Protein AF-A0A084WBH0-F1 (afdb_monomer_lite)

InterPro domains:
  IPR001245 Serine-threonine/tyrosine-protein kinase, catalytic domain [PF07714] (9-59)
  IPR011009 Protein kinase-like domain superfamily [SSF56112] (11-59)

Radius of gyration: 14.11 Å; chains: 1; bounding box: 35×27×33 Å

Secondary structure (DSSP, 8-state):
-EEEESS-SS-SEEEE-----S-TT-HHHHHHHHHHHHHHHHH---TTS--------TT--S-TT--

Foldseek 3Di:
DDWDAPLDPVDRIDDDDDDDDPDPPDVVVVLVVVVVVVVLVVVADDPPDPHDSDDDCPPPDDDPPSD

Sequence (67 aa):
MAQAEGISNVEPSTTVAVKIMRNRGNESAAKAMISELKMIILVGQHLNIVNLIGAVTENIQNSKDIM

Organism: Anopheles sinensis (NCBI:txid74873)

Structure (mmCIF, N/CA/C/O backbone):
data_AF-A0A084WBH0-F1
#
_entry.id   AF-A0A084WBH0-F1
#
loop_
_atom_site.group_PDB
_atom_site.id
_atom_site.type_symbol
_atom_site.label_atom_id
_atom_site.label_alt_id
_atom_site.label_comp_id
_atom_site.label_asym_id
_atom_site.label_entity_id
_atom_site.label_seq_id
_atom_site.pdbx_PDB_ins_code
_atom_site.Cartn_x
_atom_site.Cartn_y
_atom_site.Cartn_z
_atom_site.occupancy
_atom_site.B_iso_or_equiv
_atom_site.auth_seq_id
_atom_site.auth_comp_id
_atom_site.auth_asym_id
_atom_site.auth_atom_id
_atom_site.pdbx_PDB_model_num
ATOM 1 N N . MET A 1 1 ? -16.387 -2.305 -5.628 1.00 75.19 1 MET A N 1
ATOM 2 C CA . MET A 1 1 ? -15.619 -1.712 -4.510 1.00 75.19 1 MET A CA 1
ATOM 3 C C . MET A 1 1 ? -14.799 -2.825 -3.884 1.00 75.19 1 MET A C 1
ATOM 5 O O . MET A 1 1 ? -15.254 -3.962 -3.940 1.00 75.19 1 MET A O 1
ATOM 9 N N . ALA A 1 2 ? -13.599 -2.537 -3.387 1.00 92.38 2 ALA A N 1
ATOM 10 C CA . ALA A 1 2 ? -12.798 -3.528 -2.675 1.00 92.38 2 ALA A CA 1
ATOM 11 C C . ALA A 1 2 ? -13.081 -3.421 -1.174 1.00 92.38 2 ALA A C 1
ATOM 13 O O . ALA A 1 2 ? -13.353 -2.329 -0.674 1.00 92.38 2 ALA A O 1
ATOM 14 N N . GLN A 1 3 ? -13.040 -4.556 -0.489 1.00 94.06 3 GLN A N 1
ATOM 15 C CA . GLN A 1 3 ? -13.310 -4.661 0.937 1.00 94.06 3 GLN A CA 1
ATOM 16 C C . GLN A 1 3 ? -12.100 -5.278 1.626 1.00 94.06 3 GLN A C 1
ATOM 18 O O . GLN A 1 3 ? -11.451 -6.159 1.060 1.00 94.06 3 GLN A O 1
ATOM 23 N N . ALA A 1 4 ? -11.813 -4.815 2.834 1.00 93.19 4 ALA A N 1
ATOM 24 C CA . ALA A 1 4 ? -10.830 -5.419 3.711 1.00 93.19 4 ALA A CA 1
ATOM 25 C C . ALA A 1 4 ? -11.512 -5.845 5.011 1.00 93.19 4 ALA A C 1
ATOM 27 O O . ALA A 1 4 ? -12.294 -5.089 5.582 1.00 93.19 4 ALA A O 1
ATOM 28 N N . GLU A 1 5 ? -11.249 -7.068 5.453 1.00 93.88 5 GLU A N 1
ATOM 29 C CA . GLU A 1 5 ? -11.921 -7.672 6.604 1.00 93.88 5 GLU A CA 1
ATOM 30 C C . GLU A 1 5 ? -11.020 -7.643 7.840 1.00 93.88 5 GLU A C 1
ATOM 32 O O . GLU A 1 5 ? -9.799 -7.759 7.730 1.00 93.88 5 GLU A O 1
ATOM 37 N N . GLY A 1 6 ? -11.624 -7.471 9.019 1.00 90.69 6 GLY A N 1
ATOM 38 C CA . GLY A 1 6 ? -10.906 -7.524 10.300 1.00 90.69 6 GLY A CA 1
ATOM 39 C C . GLY A 1 6 ? -9.944 -6.359 10.567 1.00 90.69 6 GLY A C 1
ATOM 40 O O . GLY A 1 6 ? -9.060 -6.481 11.410 1.00 90.69 6 GLY A O 1
ATOM 41 N N . ILE A 1 7 ? -10.092 -5.238 9.854 1.00 88.94 7 ILE A N 1
ATOM 42 C CA . ILE A 1 7 ? -9.222 -4.054 9.999 1.00 88.94 7 ILE A CA 1
ATOM 43 C C . ILE A 1 7 ? -9.678 -3.138 11.135 1.00 88.94 7 ILE A C 1
ATOM 45 O O . ILE A 1 7 ? -8.860 -2.508 11.804 1.00 88.94 7 ILE A O 1
ATOM 49 N N . SER A 1 8 ? -10.987 -3.071 11.360 1.00 86.62 8 SER A N 1
ATOM 50 C CA . SER A 1 8 ? -11.603 -2.312 12.439 1.00 86.62 8 SER A CA 1
ATOM 51 C C . SER A 1 8 ? -12.253 -3.270 13.430 1.00 86.62 8 SER A C 1
ATOM 53 O O . SER A 1 8 ? -12.882 -4.248 13.042 1.00 86.62 8 SER A O 1
ATOM 55 N N . ASN A 1 9 ? -12.157 -2.960 14.723 1.00 85.12 9 ASN A N 1
ATOM 56 C CA . ASN A 1 9 ? -12.876 -3.700 15.767 1.00 85.12 9 ASN A CA 1
ATOM 57 C C . ASN A 1 9 ? -14.374 -3.345 15.818 1.00 85.12 9 ASN A C 1
ATOM 59 O O . ASN A 1 9 ? -15.122 -3.948 16.583 1.00 85.12 9 ASN A O 1
ATOM 63 N N . VAL A 1 10 ? -14.798 -2.329 15.058 1.00 89.25 10 VAL A N 1
ATOM 64 C CA . VAL A 1 10 ? -16.177 -1.818 15.052 1.00 89.25 10 VAL A CA 1
ATOM 65 C C . VAL A 1 10 ? -16.992 -2.441 13.923 1.00 89.25 10 VAL A C 1
ATOM 67 O O . VAL A 1 10 ? -18.169 -2.741 14.102 1.00 89.25 10 VAL A O 1
ATOM 70 N N . GLU A 1 11 ? -16.370 -2.645 12.765 1.00 89.88 11 GLU A N 1
ATOM 71 C CA . GLU A 1 11 ? -17.026 -3.140 11.559 1.00 89.88 11 GLU A CA 1
ATOM 72 C C . GLU A 1 11 ? -16.289 -4.371 11.018 1.00 89.88 11 GLU A C 1
ATOM 74 O O . GLU A 1 11 ? -15.060 -4.371 10.948 1.00 89.88 11 GLU A O 1
ATOM 79 N N . PRO A 1 12 ? -17.012 -5.429 10.609 1.00 90.31 12 PRO A N 1
ATOM 80 C CA . PRO A 1 12 ? -16.387 -6.657 10.119 1.00 90.31 12 PRO A CA 1
ATOM 81 C C . PRO A 1 12 ? -15.646 -6.453 8.790 1.00 90.31 12 PRO A C 1
ATOM 83 O O . PRO A 1 12 ? -14.745 -7.221 8.455 1.00 90.31 12 PRO A O 1
ATOM 86 N N . SER A 1 13 ? -16.024 -5.421 8.032 1.00 93.88 13 SER A N 1
ATOM 87 C CA . SER A 1 13 ? -15.485 -5.107 6.716 1.00 93.88 13 SER A CA 1
ATOM 88 C C . SER A 1 13 ? -15.406 -3.595 6.523 1.00 93.88 13 SER A C 1
ATOM 90 O O . SER A 1 13 ? -16.359 -2.884 6.838 1.00 93.88 13 SER A O 1
ATOM 92 N N . THR A 1 14 ? -14.290 -3.122 5.974 1.00 93.38 14 THR A N 1
ATOM 93 C CA . THR A 1 14 ? -14.030 -1.716 5.660 1.00 93.38 14 THR A CA 1
ATOM 94 C C . THR A 1 14 ? -13.825 -1.568 4.156 1.00 93.38 14 THR A C 1
ATOM 96 O O . THR A 1 14 ? -13.032 -2.290 3.543 1.00 93.38 14 THR A O 1
ATOM 99 N N . THR A 1 15 ? -14.504 -0.596 3.547 1.00 94.25 15 THR A N 1
ATOM 100 C CA . THR A 1 15 ? -14.310 -0.285 2.126 1.00 94.25 15 THR A CA 1
ATOM 101 C C . THR A 1 15 ? -12.972 0.396 1.900 1.00 94.25 15 THR A C 1
ATOM 103 O O . THR A 1 15 ? -12.657 1.405 2.526 1.00 94.25 15 THR A O 1
ATOM 106 N N . VAL A 1 16 ? -12.189 -0.150 0.968 1.00 95.06 16 VAL A N 1
ATOM 107 C CA . VAL A 1 16 ? -10.821 0.294 0.691 1.00 95.06 16 VAL A CA 1
ATOM 108 C C . VAL A 1 16 ? -10.608 0.614 -0.784 1.00 95.06 16 VAL A C 1
ATOM 110 O O . VAL A 1 16 ? -11.242 0.055 -1.684 1.00 95.06 16 VAL A O 1
ATOM 113 N N . ALA A 1 17 ? -9.657 1.509 -1.037 1.00 96.19 17 ALA A N 1
ATOM 114 C CA . ALA A 1 17 ? -9.093 1.707 -2.362 1.00 96.19 17 ALA A CA 1
ATOM 115 C C . ALA A 1 17 ? -7.934 0.723 -2.578 1.00 96.19 17 ALA A C 1
ATOM 117 O O . ALA A 1 17 ? -7.031 0.633 -1.750 1.00 96.19 17 ALA A O 1
ATOM 118 N N . VAL A 1 18 ? -7.934 0.011 -3.709 1.00 94.56 18 VAL A N 1
ATOM 119 C CA . VAL A 1 18 ? -6.840 -0.894 -4.098 1.00 94.56 18 VAL A CA 1
ATOM 120 C C . VAL A 1 18 ? -6.221 -0.384 -5.393 1.00 94.56 18 VAL A C 1
ATOM 122 O O . VAL A 1 18 ? -6.873 -0.357 -6.438 1.00 94.56 18 VAL A O 1
ATOM 125 N N . LYS A 1 19 ? -4.948 0.017 -5.334 1.00 93.00 19 LYS A N 1
ATOM 126 C CA . LYS A 1 19 ? -4.159 0.356 -6.524 1.00 93.00 19 LYS A CA 1
ATOM 127 C C . LYS A 1 19 ? -3.563 -0.931 -7.094 1.00 93.00 19 LYS A C 1
ATOM 129 O O . LYS A 1 19 ? -2.893 -1.668 -6.381 1.00 93.00 19 LYS A O 1
ATOM 134 N N . ILE A 1 20 ? -3.815 -1.204 -8.374 1.00 89.00 20 ILE A N 1
ATOM 135 C CA . ILE A 1 20 ? -3.370 -2.422 -9.069 1.00 89.00 20 ILE A CA 1
ATOM 136 C C . ILE A 1 20 ? -2.578 -2.019 -10.314 1.00 89.00 20 ILE A C 1
ATOM 138 O O . ILE A 1 20 ? -2.985 -1.112 -11.043 1.00 89.00 20 ILE A O 1
ATOM 142 N N . MET A 1 21 ? -1.480 -2.717 -10.607 1.00 84.25 21 MET A N 1
ATOM 143 C CA . MET A 1 21 ?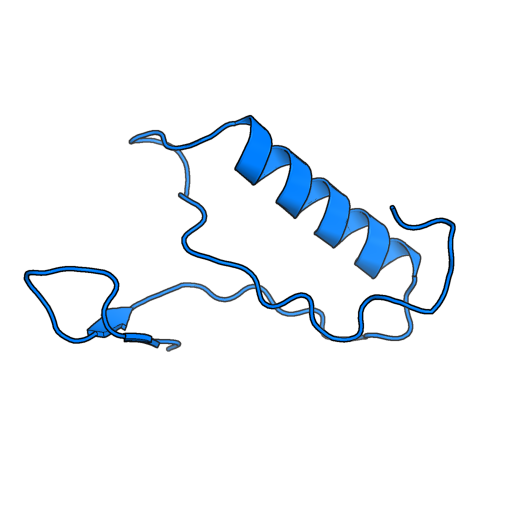 -0.790 -2.577 -11.893 1.00 84.25 21 MET A CA 1
ATOM 144 C C . MET A 1 21 ? -1.550 -3.313 -12.993 1.00 84.25 21 MET A C 1
ATOM 146 O O . MET A 1 21 ? -1.774 -4.518 -12.896 1.00 84.25 21 MET A O 1
ATOM 150 N N . ARG A 1 22 ? -1.894 -2.607 -14.074 1.00 80.44 22 ARG A N 1
ATOM 151 C CA . ARG A 1 22 ? -2.562 -3.220 -15.235 1.00 80.44 22 ARG A CA 1
ATOM 152 C C . ARG A 1 22 ? -1.627 -4.078 -16.091 1.00 80.44 22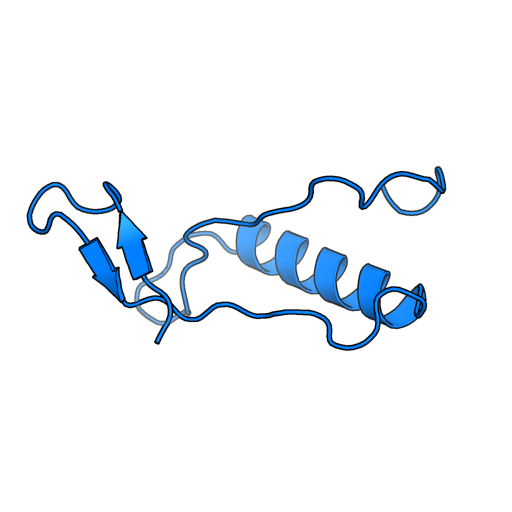 ARG A C 1
ATOM 154 O O . ARG A 1 22 ? -2.086 -5.041 -16.688 1.00 80.44 22 ARG A O 1
ATOM 161 N N . ASN A 1 23 ? -0.336 -3.748 -16.149 1.00 77.44 23 ASN A N 1
ATOM 162 C CA . ASN A 1 23 ? 0.654 -4.495 -16.923 1.00 77.44 23 ASN A CA 1
ATOM 163 C C . ASN A 1 23 ? 1.838 -4.885 -16.031 1.00 77.44 23 ASN A C 1
ATOM 165 O O . ASN A 1 23 ? 2.656 -4.039 -15.679 1.00 77.44 23 ASN A O 1
ATOM 169 N N . ARG A 1 24 ? 1.919 -6.172 -15.678 1.00 67.50 24 ARG A N 1
ATOM 170 C CA . ARG A 1 24 ? 2.965 -6.725 -14.802 1.00 67.50 24 ARG A CA 1
ATOM 171 C C . ARG A 1 24 ? 4.318 -6.924 -15.499 1.00 67.50 24 ARG A C 1
ATOM 173 O O . ARG A 1 24 ? 5.296 -7.177 -14.813 1.00 67.50 24 ARG A O 1
ATOM 180 N N . GLY A 1 25 ? 4.386 -6.795 -16.827 1.00 68.69 25 GLY A N 1
ATOM 181 C CA . GLY A 1 25 ? 5.628 -6.941 -17.598 1.00 68.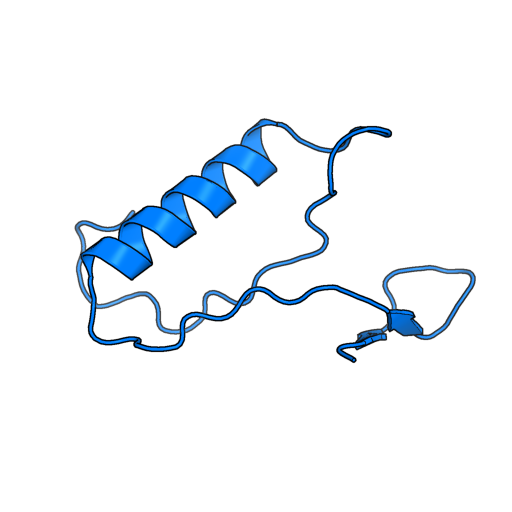69 25 GLY A CA 1
ATOM 182 C C . GLY A 1 25 ? 6.469 -5.665 -17.703 1.00 68.69 25 GLY A C 1
ATOM 183 O O . GLY A 1 25 ? 7.547 -5.697 -18.284 1.00 68.69 25 GLY A O 1
ATOM 184 N N . ASN A 1 26 ? 5.988 -4.531 -17.179 1.00 82.00 26 ASN A N 1
ATOM 185 C CA . ASN A 1 26 ? 6.735 -3.275 -17.196 1.00 82.00 26 ASN A CA 1
ATOM 186 C C . ASN A 1 26 ? 7.504 -3.091 -15.880 1.00 82.00 26 ASN A C 1
ATOM 188 O O . ASN A 1 26 ? 6.946 -2.643 -14.876 1.00 82.00 26 ASN A O 1
ATOM 192 N N . GLU A 1 27 ? 8.802 -3.393 -15.905 1.00 83.88 27 GLU A N 1
ATOM 193 C CA . GLU A 1 27 ? 9.685 -3.260 -14.740 1.00 83.88 27 GLU A CA 1
ATOM 194 C C . GLU A 1 27 ? 9.767 -1.828 -14.197 1.00 83.88 27 GLU A C 1
ATOM 196 O O . GLU A 1 27 ? 9.865 -1.631 -12.987 1.00 83.88 27 GLU A O 1
ATOM 201 N N . SER A 1 28 ? 9.704 -0.814 -15.066 1.00 86.06 28 SER A N 1
ATOM 202 C CA . SER A 1 28 ? 9.730 0.590 -14.642 1.00 86.06 28 SER A CA 1
ATOM 203 C C . SER A 1 28 ? 8.469 0.952 -13.857 1.00 86.06 28 SER A C 1
ATOM 205 O O . SER A 1 28 ? 8.562 1.570 -12.797 1.00 86.06 28 SER A O 1
ATOM 207 N N . ALA A 1 29 ? 7.300 0.491 -14.313 1.00 86.38 29 ALA A N 1
ATOM 208 C CA . ALA A 1 29 ? 6.043 0.677 -13.594 1.00 86.38 29 ALA A CA 1
ATOM 209 C C . ALA A 1 29 ? 6.048 -0.051 -12.239 1.00 86.38 29 ALA A C 1
ATOM 211 O O . ALA A 1 29 ? 5.585 0.506 -11.244 1.00 86.38 29 ALA A O 1
ATOM 212 N N . ALA A 1 30 ? 6.627 -1.256 -12.181 1.00 86.25 30 ALA A N 1
ATOM 213 C CA . ALA A 1 30 ? 6.801 -1.990 -10.931 1.00 86.25 30 ALA A CA 1
ATOM 214 C C . ALA A 1 30 ? 7.719 -1.241 -9.953 1.00 86.25 30 ALA A C 1
ATOM 216 O O . ALA A 1 30 ? 7.340 -1.025 -8.803 1.00 86.25 30 ALA A O 1
ATOM 217 N N . LYS A 1 31 ? 8.885 -0.766 -10.413 1.00 87.50 31 LYS A N 1
ATOM 218 C CA . LYS A 1 31 ? 9.813 0.042 -9.603 1.00 87.50 31 LYS A CA 1
ATOM 219 C C . LYS A 1 31 ? 9.160 1.326 -9.093 1.00 87.50 31 LYS A C 1
ATOM 221 O O . LYS A 1 31 ? 9.301 1.645 -7.915 1.00 87.50 31 LYS A O 1
ATOM 226 N N . ALA A 1 32 ? 8.409 2.027 -9.942 1.00 90.31 32 ALA A N 1
ATOM 227 C CA . ALA A 1 32 ? 7.681 3.231 -9.550 1.00 90.31 32 ALA A CA 1
ATOM 228 C C . ALA A 1 32 ? 6.637 2.934 -8.462 1.00 90.31 32 ALA A C 1
ATOM 230 O O . ALA A 1 32 ? 6.611 3.617 -7.443 1.00 90.31 32 ALA A O 1
ATOM 231 N N . MET A 1 33 ? 5.840 1.873 -8.617 1.00 90.75 33 MET A N 1
ATOM 232 C CA . MET A 1 33 ? 4.837 1.495 -7.616 1.00 90.75 33 MET A CA 1
ATOM 233 C C . MET A 1 33 ? 5.463 1.037 -6.289 1.00 90.75 33 MET A C 1
ATOM 235 O O . MET A 1 33 ? 4.950 1.362 -5.220 1.00 90.75 33 MET A O 1
ATOM 239 N N . ILE A 1 34 ? 6.592 0.323 -6.333 1.00 90.88 34 ILE A N 1
ATOM 240 C CA . ILE A 1 34 ? 7.352 -0.048 -5.129 1.00 90.88 34 ILE A CA 1
ATOM 241 C C . ILE A 1 34 ? 7.922 1.200 -4.448 1.00 90.88 34 ILE A C 1
ATOM 243 O O . ILE A 1 34 ? 7.895 1.293 -3.223 1.00 90.88 34 ILE A O 1
ATOM 247 N N . SER A 1 35 ? 8.415 2.170 -5.221 1.00 93.56 35 SER A N 1
ATOM 248 C CA . SER A 1 35 ? 8.904 3.444 -4.689 1.00 93.56 35 SER A CA 1
ATOM 249 C C . SER A 1 35 ? 7.785 4.243 -4.013 1.00 93.56 35 SER A C 1
ATOM 251 O O . SER A 1 35 ? 7.968 4.687 -2.882 1.00 93.56 35 SER A O 1
ATOM 253 N N . GLU A 1 36 ? 6.607 4.346 -4.635 1.00 94.25 36 GLU A N 1
ATOM 254 C CA . GLU A 1 36 ? 5.420 4.956 -4.019 1.00 94.25 36 GLU A CA 1
ATOM 255 C C . GLU A 1 36 ? 5.038 4.254 -2.705 1.00 94.25 36 GLU A C 1
ATOM 257 O O . GLU A 1 36 ? 4.804 4.919 -1.696 1.00 94.25 36 GLU A O 1
ATOM 262 N N . LEU A 1 37 ? 5.022 2.915 -2.690 1.00 95.19 37 LEU A N 1
ATOM 263 C CA . LEU A 1 37 ? 4.728 2.129 -1.489 1.00 95.19 37 LEU A CA 1
ATOM 264 C C . LEU A 1 37 ? 5.741 2.409 -0.368 1.00 95.19 37 LEU A C 1
ATOM 266 O O . LEU A 1 37 ? 5.335 2.681 0.762 1.00 95.19 37 LEU A O 1
ATOM 270 N N . LYS A 1 38 ? 7.047 2.392 -0.678 1.00 94.88 38 LYS A N 1
ATOM 271 C CA . LYS A 1 38 ? 8.125 2.706 0.278 1.00 94.88 38 LYS A CA 1
ATOM 272 C C . LYS A 1 38 ? 7.954 4.116 0.861 1.00 94.88 38 LYS A C 1
ATOM 274 O O . LYS A 1 38 ? 8.128 4.295 2.063 1.00 94.88 38 LYS A O 1
ATOM 279 N N . MET A 1 39 ? 7.563 5.094 0.041 1.00 97.56 39 MET A N 1
ATOM 280 C CA . MET A 1 39 ? 7.316 6.466 0.494 1.00 97.56 39 MET A CA 1
ATOM 281 C C . MET A 1 39 ? 6.117 6.569 1.439 1.00 97.56 39 MET A C 1
ATOM 283 O O . MET A 1 39 ? 6.235 7.208 2.478 1.00 97.56 39 MET A O 1
ATOM 287 N N . ILE A 1 40 ? 4.983 5.929 1.128 1.00 96.88 40 ILE A N 1
ATOM 288 C CA . ILE A 1 40 ? 3.805 5.973 2.012 1.00 96.88 40 ILE A CA 1
ATOM 289 C C . ILE A 1 40 ? 4.105 5.288 3.356 1.00 96.88 40 ILE A C 1
ATOM 291 O O . ILE A 1 40 ? 3.715 5.805 4.400 1.00 96.88 40 ILE A O 1
ATOM 295 N N . ILE A 1 41 ? 4.847 4.172 3.350 1.00 96.06 41 ILE A N 1
ATOM 296 C CA . ILE A 1 41 ? 5.313 3.515 4.585 1.00 96.06 41 ILE A CA 1
ATOM 297 C C . ILE A 1 41 ? 6.189 4.467 5.407 1.00 96.06 41 ILE A C 1
ATOM 299 O O . ILE A 1 41 ? 5.996 4.580 6.615 1.00 96.06 41 ILE A O 1
ATOM 303 N N . LEU A 1 42 ? 7.134 5.153 4.757 1.00 97.69 42 LEU A N 1
ATOM 304 C CA . LEU A 1 42 ? 8.050 6.084 5.416 1.00 97.69 42 LEU A CA 1
ATOM 305 C C . LEU A 1 42 ? 7.324 7.296 6.021 1.00 97.69 42 LEU A C 1
ATOM 307 O O . LEU A 1 42 ? 7.678 7.729 7.113 1.00 97.69 42 LEU A O 1
ATOM 311 N N . VAL A 1 43 ? 6.326 7.842 5.319 1.00 97.50 43 VAL A N 1
ATOM 312 C CA . VAL A 1 43 ? 5.504 8.966 5.802 1.00 97.50 43 VAL A CA 1
ATOM 313 C C . VAL A 1 43 ? 4.700 8.573 7.046 1.00 97.50 43 VAL A C 1
ATOM 315 O O . VAL A 1 43 ? 4.528 9.395 7.945 1.00 97.50 43 VAL A O 1
ATOM 318 N N . GLY A 1 44 ? 4.239 7.323 7.119 1.00 96.00 44 GLY A N 1
ATOM 319 C CA . GLY A 1 44 ? 3.445 6.826 8.237 1.00 96.00 44 GLY A CA 1
ATOM 320 C C . GLY A 1 44 ? 1.997 7.325 8.219 1.00 96.00 44 GLY A C 1
ATOM 321 O O . GLY A 1 44 ? 1.485 7.795 7.203 1.00 96.00 44 GLY A O 1
ATOM 322 N N . GLN A 1 45 ? 1.308 7.169 9.351 1.00 97.00 45 GLN A N 1
ATOM 323 C CA . GLN A 1 45 ? -0.107 7.521 9.468 1.00 97.00 45 GLN A CA 1
ATOM 324 C C . GLN A 1 45 ? -0.300 9.005 9.769 1.00 97.00 45 GLN A C 1
ATOM 326 O O . GLN A 1 45 ? 0.329 9.560 10.670 1.00 97.00 45 GLN A O 1
ATOM 331 N N . HIS A 1 46 ? -1.229 9.634 9.054 1.00 97.38 46 HIS A N 1
ATOM 332 C CA . HIS A 1 46 ? -1.589 11.026 9.283 1.00 97.38 46 HIS A CA 1
ATOM 333 C C . HIS A 1 46 ? -3.055 11.279 8.915 1.00 97.38 46 HIS A C 1
ATOM 335 O O . HIS A 1 46 ? -3.579 10.691 7.974 1.00 97.38 46 HIS A O 1
ATOM 341 N N . LEU A 1 47 ? -3.721 12.191 9.630 1.00 97.88 47 LEU A N 1
ATOM 342 C CA . LEU A 1 47 ? -5.149 12.479 9.432 1.00 97.88 47 LEU A CA 1
ATOM 343 C C . LEU A 1 47 ? -5.464 12.989 8.015 1.00 97.88 47 LEU A C 1
ATOM 345 O O . LEU A 1 47 ? -6.503 12.671 7.448 1.00 97.88 47 LEU A O 1
ATOM 349 N N . ASN A 1 48 ? -4.541 13.766 7.446 1.00 97.81 48 ASN A N 1
ATOM 350 C CA . ASN A 1 48 ? -4.722 14.453 6.162 1.00 97.81 48 ASN A CA 1
ATOM 351 C C . ASN A 1 48 ? -4.018 13.757 4.984 1.00 97.81 48 ASN A C 1
ATOM 353 O O . ASN A 1 48 ? -3.853 14.362 3.928 1.00 97.81 48 ASN A O 1
ATOM 357 N N . ILE A 1 49 ? -3.544 12.524 5.170 1.00 96.50 49 ILE A N 1
ATOM 358 C CA . ILE A 1 49 ? -2.893 11.728 4.124 1.00 96.50 49 ILE A CA 1
ATOM 359 C C . ILE A 1 49 ? -3.666 10.418 3.995 1.00 96.50 49 ILE A C 1
ATOM 361 O O . ILE A 1 49 ? -4.167 9.879 4.979 1.00 96.50 49 ILE A O 1
ATOM 365 N N . VAL A 1 50 ? -3.784 9.898 2.774 1.00 96.44 50 VAL A N 1
ATOM 366 C CA . VAL A 1 50 ? -4.361 8.567 2.568 1.00 96.44 50 VAL A CA 1
ATOM 367 C C . VAL A 1 50 ? -3.457 7.537 3.242 1.00 96.44 50 VAL A C 1
ATOM 369 O O . VAL A 1 50 ? -2.319 7.333 2.822 1.00 96.44 50 VAL A O 1
ATOM 372 N N . ASN A 1 51 ? -3.976 6.889 4.281 1.00 95.50 51 ASN A N 1
ATOM 373 C CA . ASN A 1 51 ? -3.221 5.906 5.045 1.00 95.50 51 ASN A CA 1
ATOM 374 C C . ASN A 1 51 ? -3.105 4.584 4.280 1.00 95.50 51 ASN A C 1
ATOM 376 O O . ASN A 1 51 ? -4.084 4.075 3.727 1.00 95.50 51 ASN A O 1
ATOM 380 N N . LEU A 1 52 ? -1.903 4.003 4.288 1.00 96.38 52 LEU A N 1
ATOM 381 C CA . LEU A 1 52 ? -1.693 2.637 3.825 1.00 96.38 52 LEU A CA 1
ATOM 382 C C . LEU A 1 52 ? -2.269 1.662 4.849 1.00 96.38 52 LEU A C 1
ATOM 384 O O . LEU A 1 52 ? -1.881 1.667 6.014 1.00 96.38 52 LEU A O 1
ATOM 388 N N . ILE A 1 53 ? -3.164 0.804 4.377 1.00 94.25 53 ILE A N 1
ATOM 389 C CA . ILE A 1 53 ? -3.798 -0.236 5.189 1.00 94.25 53 ILE A CA 1
ATOM 390 C C . ILE A 1 53 ? -3.088 -1.587 5.000 1.00 94.25 53 ILE A C 1
ATOM 392 O O . ILE A 1 53 ? -2.990 -2.385 5.926 1.00 94.25 53 ILE A O 1
ATOM 396 N N . GLY A 1 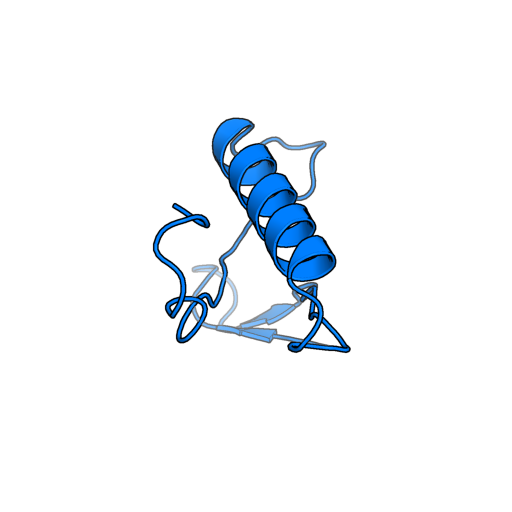54 ? -2.545 -1.831 3.807 1.00 93.44 54 GLY A N 1
ATOM 397 C CA . GLY A 1 54 ? -1.781 -3.030 3.490 1.00 93.44 54 GLY A CA 1
ATOM 398 C C . GLY A 1 54 ? -1.354 -3.062 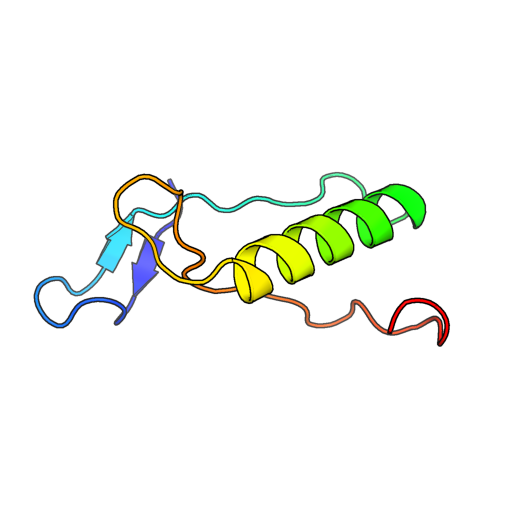2.026 1.00 93.44 54 GLY A C 1
ATOM 399 O O . GLY A 1 54 ? -1.810 -2.255 1.214 1.00 93.44 54 GLY A O 1
ATOM 400 N N . ALA A 1 55 ? -0.474 -4.002 1.689 1.00 93.88 55 ALA A N 1
ATOM 401 C CA . ALA A 1 55 ? -0.027 -4.246 0.324 1.00 93.88 55 ALA A CA 1
ATOM 402 C C . ALA A 1 55 ? 0.186 -5.746 0.097 1.00 93.88 55 ALA A C 1
ATOM 404 O O . ALA A 1 55 ? 0.740 -6.434 0.951 1.00 93.88 55 ALA A O 1
ATOM 405 N N . VAL A 1 56 ? -0.223 -6.237 -1.073 1.00 90.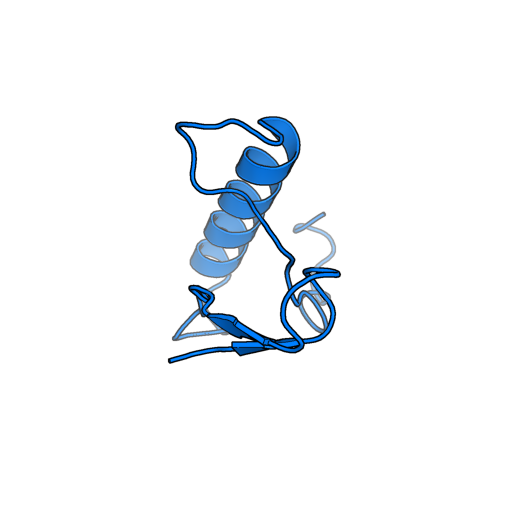69 56 VAL A N 1
ATOM 406 C CA . VAL A 1 56 ? 0.049 -7.610 -1.514 1.00 90.69 56 VAL A CA 1
ATOM 407 C C . VAL A 1 56 ? 1.230 -7.568 -2.478 1.00 90.69 56 VAL A C 1
ATOM 409 O O . VAL A 1 56 ? 1.122 -7.004 -3.567 1.00 90.69 56 VAL A O 1
ATOM 412 N N . THR A 1 57 ? 2.362 -8.131 -2.058 1.00 86.06 57 THR A N 1
ATOM 413 C CA . THR A 1 57 ? 3.654 -8.054 -2.769 1.00 86.06 57 THR A CA 1
ATOM 414 C C . THR A 1 57 ? 4.210 -9.416 -3.181 1.00 86.06 57 THR A C 1
ATOM 416 O O . THR A 1 57 ? 5.334 -9.508 -3.682 1.00 86.06 57 THR A O 1
ATOM 419 N N . GLU A 1 58 ? 3.432 -10.482 -2.997 1.00 75.31 58 GLU A N 1
ATOM 420 C CA . GLU A 1 58 ? 3.815 -11.824 -3.425 1.00 75.31 58 GLU A CA 1
ATOM 421 C C . GLU A 1 58 ? 4.145 -11.843 -4.926 1.00 75.31 58 GLU A C 1
ATOM 423 O O . GLU A 1 58 ? 3.441 -11.250 -5.747 1.00 75.31 58 GLU A O 1
ATOM 428 N N . ASN A 1 59 ? 5.225 -12.543 -5.286 1.00 64.62 59 ASN A N 1
ATOM 429 C CA . ASN A 1 59 ? 5.724 -12.701 -6.660 1.00 64.62 59 ASN A CA 1
ATOM 430 C C . ASN A 1 59 ? 6.322 -11.444 -7.330 1.00 64.62 59 ASN A C 1
ATOM 432 O O . ASN A 1 59 ? 6.475 -11.424 -8.548 1.00 64.62 59 ASN A O 1
ATOM 436 N N . ILE A 1 60 ? 6.720 -10.411 -6.573 1.00 63.12 60 ILE A N 1
ATOM 437 C CA . ILE A 1 60 ? 7.542 -9.303 -7.117 1.00 63.12 60 ILE A CA 1
ATOM 438 C C . ILE A 1 60 ? 9.019 -9.736 -7.317 1.00 63.12 60 ILE A C 1
ATOM 440 O O . ILE A 1 60 ? 9.789 -9.078 -8.015 1.00 63.12 60 ILE A O 1
ATOM 444 N N . GLN A 1 61 ? 9.426 -10.876 -6.752 1.00 53.44 61 GLN A N 1
ATOM 445 C CA . GLN A 1 61 ? 10.791 -11.404 -6.817 1.00 53.44 61 GLN A CA 1
ATOM 446 C C . GLN A 1 61 ? 11.016 -12.275 -8.062 1.00 53.44 61 GLN A C 1
ATOM 448 O O . GLN A 1 61 ? 10.553 -13.409 -8.119 1.00 53.44 61 GLN A O 1
ATOM 453 N N . ASN A 1 62 ? 11.788 -11.745 -9.016 1.00 48.59 62 ASN A N 1
ATOM 454 C CA . ASN A 1 62 ? 12.745 -12.535 -9.809 1.00 48.59 62 ASN A CA 1
ATOM 455 C C . ASN A 1 62 ? 13.974 -11.745 -10.314 1.00 48.59 62 ASN A C 1
ATOM 457 O O . ASN A 1 62 ? 14.815 -12.326 -10.993 1.00 48.59 62 ASN A O 1
ATOM 461 N N . SER A 1 63 ? 14.158 -10.475 -9.926 1.00 45.78 63 SER A N 1
ATOM 462 C CA . SER A 1 63 ? 15.394 -9.727 -10.205 1.00 45.78 63 SER A CA 1
ATOM 463 C C . SER A 1 63 ? 15.920 -9.101 -8.917 1.00 45.78 63 SER A C 1
ATOM 465 O O . SER A 1 63 ? 15.202 -8.374 -8.233 1.00 45.78 63 SER A O 1
ATOM 467 N N . LYS A 1 64 ? 17.180 -9.389 -8.574 1.00 49.00 64 LYS A N 1
ATOM 468 C CA . LYS A 1 64 ? 17.873 -8.929 -7.354 1.00 49.00 64 LYS A CA 1
ATOM 469 C C . LYS A 1 64 ? 18.063 -7.400 -7.267 1.00 49.00 64 LYS A C 1
ATOM 471 O O . LYS A 1 64 ? 18.567 -6.925 -6.260 1.00 49.00 64 LYS A O 1
ATOM 476 N N . ASP A 1 65 ? 17.604 -6.645 -8.266 1.00 54.28 65 ASP A N 1
ATOM 477 C CA . ASP A 1 65 ? 17.797 -5.192 -8.401 1.00 54.28 65 ASP A CA 1
ATOM 478 C C . ASP A 1 65 ? 16.589 -4.343 -7.951 1.00 54.28 65 ASP A C 1
ATOM 480 O O . ASP A 1 65 ? 16.523 -3.147 -8.240 1.00 54.28 65 ASP A O 1
ATOM 484 N N . ILE A 1 66 ? 15.576 -4.956 -7.325 1.00 53.28 66 ILE A N 1
ATOM 485 C CA . ILE A 1 66 ? 14.325 -4.277 -6.919 1.00 53.28 66 ILE A CA 1
ATOM 486 C C . ILE A 1 66 ? 14.194 -4.148 -5.385 1.00 53.28 66 ILE A C 1
ATOM 488 O O . ILE A 1 66 ? 13.272 -3.492 -4.889 1.00 53.28 66 ILE A O 1
ATOM 492 N N . MET A 1 67 ? 15.117 -4.738 -4.619 1.00 49.19 67 MET A N 1
ATOM 493 C CA . MET A 1 67 ? 15.222 -4.539 -3.169 1.00 49.19 67 MET A CA 1
ATOM 494 C C . MET A 1 67 ? 16.202 -3.411 -2.873 1.00 49.19 67 MET A C 1
ATOM 496 O O . MET A 1 67 ? 15.748 -2.449 -2.202 1.00 49.19 67 MET A O 1
#

pLDDT: mean 85.53, std 14.39, range [45.78, 97.88]